Protein AF-A0A9E2RAQ2-F1 (afdb_monomer_lite)

pLDDT: mean 89.14, std 7.23, range [61.28, 96.88]

Secondary structure (DSSP, 8-state):
--HHHHHHHHHHHHSPPPTT---TTSGGG-SS-----HHHHHHHHHHHHHHHHHS--SSPBTTTBS--HHHHHHHHHHHHHHHHTT-----

Foldseek 3Di:
DDPVLVVVLVCLLPDADDQPQACPPDVVSDPPDDDDDPVVVVVVVVVVVVVLVPDADPDADPRNGDDDSSSRVSNVVSVVNRVCSPDDDDD

Structure (mmCIF, N/CA/C/O backbone):
data_AF-A0A9E2RAQ2-F1
#
_entry.id   AF-A0A9E2RAQ2-F1
#
loop_
_atom_site.group_PDB
_atom_site.id
_atom_site.type_symbol
_atom_site.label_atom_id
_atom_site.label_alt_id
_atom_site.label_comp_id
_atom_site.label_asym_id
_atom_site.label_entity_id
_atom_site.label_seq_id
_atom_site.pdbx_PDB_ins_code
_atom_site.Cartn_x
_atom_site.Cartn_y
_atom_site.Cartn_z
_atom_site.occupancy
_atom_site.B_iso_or_equiv
_atom_site.auth_seq_id
_atom_site.auth_comp_id
_atom_site.auth_asym_id
_atom_site.auth_atom_id
_atom_site.pdbx_PDB_model_num
ATOM 1 N N . M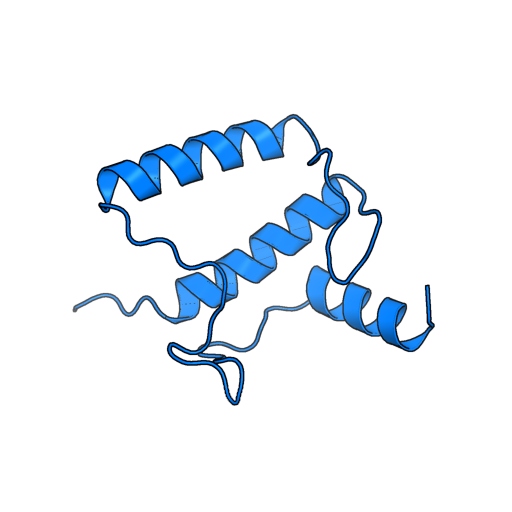ET A 1 1 ? -18.875 -10.896 9.708 1.00 61.28 1 MET A N 1
ATOM 2 C CA . MET A 1 1 ? -17.749 -11.438 8.918 1.00 61.28 1 MET A CA 1
ATOM 3 C C . MET A 1 1 ? -17.500 -12.868 9.361 1.00 61.28 1 MET A C 1
ATOM 5 O O . MET A 1 1 ? -17.333 -13.077 10.562 1.00 61.28 1 MET A O 1
ATOM 9 N N . ASP A 1 2 ? -17.547 -13.807 8.417 1.00 80.75 2 ASP A N 1
ATOM 10 C CA . ASP A 1 2 ? -17.310 -15.243 8.615 1.00 80.75 2 ASP A CA 1
ATOM 11 C C . ASP A 1 2 ? -15.976 -15.523 9.352 1.00 80.75 2 ASP A C 1
ATOM 13 O O . ASP A 1 2 ? -15.024 -14.740 9.250 1.00 80.75 2 ASP A O 1
ATOM 17 N N . ARG A 1 3 ? -15.901 -16.606 10.139 1.00 69.69 3 ARG A N 1
ATOM 18 C CA . ARG A 1 3 ? -14.725 -16.944 10.967 1.00 69.69 3 ARG A CA 1
ATOM 19 C C . ARG A 1 3 ? -13.482 -17.248 10.119 1.00 69.69 3 ARG A C 1
ATOM 21 O O . ARG A 1 3 ? -12.390 -16.825 10.499 1.00 69.69 3 ARG A O 1
ATOM 28 N N . ALA A 1 4 ? -13.643 -17.900 8.969 1.00 73.44 4 ALA A N 1
ATOM 29 C CA . ALA A 1 4 ? -12.564 -18.155 8.019 1.00 73.44 4 ALA A CA 1
ATOM 30 C C . ALA A 1 4 ? -12.077 -16.849 7.377 1.00 73.44 4 ALA A C 1
ATOM 32 O O . ALA A 1 4 ? -10.873 -16.608 7.301 1.0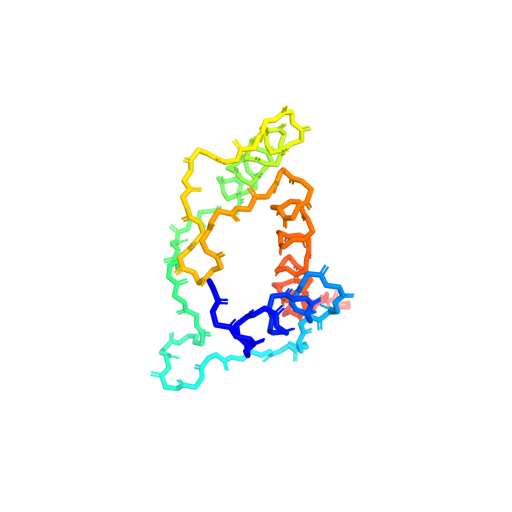0 73.44 4 ALA A O 1
ATOM 33 N N . LEU A 1 5 ? -12.996 -15.942 7.026 1.00 77.00 5 LEU A N 1
ATOM 34 C CA . LEU A 1 5 ? -12.645 -14.626 6.482 1.00 77.00 5 LEU A CA 1
ATOM 35 C C . LEU A 1 5 ? -11.878 -13.770 7.508 1.00 77.00 5 LEU A C 1
ATOM 37 O O . LEU A 1 5 ? -10.934 -13.069 7.145 1.00 77.00 5 LEU A O 1
ATOM 41 N N . LYS A 1 6 ? -12.221 -13.860 8.805 1.00 75.81 6 LYS A N 1
ATOM 42 C CA . LYS A 1 6 ? -11.448 -13.230 9.898 1.00 75.81 6 LYS A CA 1
ATOM 43 C C . LYS A 1 6 ? -10.026 -13.782 9.995 1.00 75.81 6 LYS A C 1
ATOM 45 O O . LYS A 1 6 ? -9.087 -13.001 10.143 1.00 75.81 6 LYS A O 1
ATOM 50 N N . PHE A 1 7 ? -9.862 -15.100 9.905 1.00 75.94 7 PHE A N 1
ATOM 51 C CA . PHE A 1 7 ? -8.544 -15.734 9.936 1.00 75.94 7 PHE A CA 1
ATOM 52 C C . PHE A 1 7 ? -7.697 -15.358 8.710 1.00 75.94 7 PHE A C 1
ATOM 54 O O . PHE A 1 7 ? -6.527 -14.993 8.849 1.00 75.94 7 PHE A O 1
ATOM 61 N N . PHE A 1 8 ? -8.307 -15.357 7.522 1.00 85.88 8 PHE A N 1
ATOM 62 C CA . PHE A 1 8 ? -7.655 -14.944 6.282 1.00 85.88 8 PHE A CA 1
ATOM 63 C C . PHE A 1 8 ? -7.217 -13.474 6.335 1.00 85.88 8 PHE A C 1
ATOM 65 O O . PHE A 1 8 ? -6.059 -13.180 6.051 1.00 85.88 8 PHE A O 1
ATOM 72 N N . LYS A 1 9 ? -8.077 -12.566 6.825 1.00 88.88 9 LYS A N 1
ATOM 73 C CA . LYS A 1 9 ? -7.723 -11.155 7.074 1.00 88.88 9 LYS A CA 1
ATOM 74 C C . LYS A 1 9 ? -6.526 -11.030 8.019 1.00 88.88 9 LYS A C 1
ATOM 76 O O . LYS A 1 9 ? -5.580 -10.310 7.724 1.00 88.88 9 LYS A O 1
ATOM 81 N N . GLY A 1 10 ? -6.552 -11.735 9.152 1.00 86.88 10 GLY A N 1
ATOM 82 C CA . GLY A 1 10 ? -5.457 -11.699 10.123 1.00 86.88 10 GLY A CA 1
ATOM 83 C C . GLY A 1 10 ? -4.127 -12.175 9.536 1.00 86.88 10 GLY A C 1
ATOM 84 O O . GLY A 1 10 ? -3.091 -11.582 9.818 1.00 86.88 10 GLY A O 1
ATOM 85 N N . THR A 1 11 ? -4.166 -13.203 8.689 1.00 86.62 11 THR A N 1
ATOM 86 C CA . THR A 1 11 ? -2.992 -13.720 7.974 1.00 86.62 11 THR A CA 1
ATOM 87 C C . THR A 1 11 ? -2.484 -12.702 6.955 1.00 86.62 11 THR A C 1
ATOM 89 O O . THR A 1 11 ? -1.310 -12.346 6.995 1.00 86.62 11 THR A O 1
ATOM 92 N N . PHE A 1 12 ? -3.376 -12.177 6.111 1.00 89.38 12 PHE A N 1
ATOM 93 C CA . PHE A 1 12 ? -3.067 -11.188 5.078 1.00 89.38 12 PHE A CA 1
ATOM 94 C C . PHE A 1 12 ? -2.432 -9.915 5.641 1.00 89.38 12 PHE A C 1
ATOM 96 O O . PHE A 1 12 ? -1.502 -9.388 5.053 1.00 89.38 12 PHE A O 1
ATOM 103 N N . LEU A 1 13 ? -2.910 -9.424 6.787 1.00 92.94 13 LEU A N 1
ATOM 104 C CA . LEU A 1 13 ? -2.414 -8.180 7.382 1.00 92.94 13 LEU A CA 1
ATOM 105 C C . LEU A 1 13 ? -1.105 -8.343 8.165 1.00 92.94 13 LEU A C 1
ATOM 107 O O . LEU A 1 13 ? -0.449 -7.346 8.452 1.00 92.94 13 LEU A O 1
ATOM 111 N N . LYS A 1 14 ? -0.744 -9.570 8.559 1.00 91.19 14 LYS A N 1
ATOM 112 C CA . LYS A 1 14 ? 0.390 -9.827 9.468 1.00 91.19 14 LYS A CA 1
ATOM 113 C C . LYS A 1 14 ? 1.535 -10.605 8.835 1.00 91.19 14 LYS A C 1
ATOM 115 O O . LYS A 1 14 ? 2.624 -10.620 9.400 1.00 91.19 14 LYS A O 1
ATOM 120 N N . ARG A 1 15 ? 1.304 -11.294 7.718 1.00 89.06 15 ARG A N 1
ATOM 121 C CA . ARG A 1 15 ? 2.306 -12.136 7.056 1.00 89.06 15 ARG A CA 1
ATOM 122 C C . ARG A 1 15 ? 2.579 -11.613 5.654 1.00 89.06 15 ARG A C 1
ATOM 124 O O . ARG A 1 15 ? 1.680 -11.086 5.006 1.00 89.06 15 ARG A O 1
ATOM 131 N N . ALA A 1 16 ? 3.821 -11.777 5.204 1.00 84.38 16 ALA A N 1
ATOM 132 C CA . ALA A 1 16 ? 4.180 -11.522 3.817 1.00 84.38 16 ALA A CA 1
ATOM 133 C C . ALA A 1 16 ? 3.346 -12.413 2.886 1.00 84.38 16 ALA A C 1
ATOM 135 O O . ALA A 1 16 ? 3.065 -13.576 3.203 1.00 84.38 16 ALA A O 1
ATOM 136 N N . LEU A 1 17 ? 2.956 -11.853 1.744 1.00 87.44 17 LEU A N 1
ATOM 137 C CA . LEU A 1 17 ? 2.352 -12.623 0.665 1.00 87.44 17 LEU A CA 1
ATOM 138 C C . LEU A 1 17 ? 3.421 -13.505 -0.001 1.00 87.44 17 LEU A C 1
ATOM 140 O O . LEU A 1 17 ? 4.601 -13.146 0.026 1.00 87.44 17 LEU A O 1
ATOM 144 N N . PRO A 1 18 ? 3.048 -14.658 -0.586 1.00 89.12 18 PRO A N 1
ATOM 145 C CA . PRO A 1 18 ? 4.017 -15.510 -1.263 1.00 89.12 18 PRO A CA 1
ATOM 146 C C . PRO A 1 18 ? 4.696 -14.752 -2.412 1.00 89.12 18 PRO A C 1
ATOM 148 O O . PRO A 1 18 ? 4.020 -14.174 -3.263 1.00 89.12 18 PRO A O 1
ATOM 151 N N . ALA A 1 19 ? 6.029 -14.755 -2.432 1.00 91.00 19 ALA A N 1
ATOM 152 C CA . ALA A 1 19 ? 6.807 -14.147 -3.506 1.00 91.00 19 ALA A CA 1
ATOM 153 C C . ALA A 1 19 ? 6.510 -14.832 -4.849 1.00 91.00 19 ALA A C 1
ATOM 155 O O . ALA A 1 19 ? 6.357 -16.053 -4.905 1.00 91.00 19 ALA A O 1
ATOM 156 N N . GLY A 1 20 ? 6.421 -14.051 -5.926 1.00 90.00 20 GLY A N 1
ATOM 157 C CA . GLY A 1 20 ? 6.149 -14.573 -7.268 1.00 90.00 20 GLY A CA 1
ATOM 158 C C . GLY A 1 20 ? 4.724 -15.104 -7.481 1.00 90.00 20 GLY A C 1
ATOM 159 O O . GLY A 1 20 ? 4.459 -15.761 -8.492 1.00 90.00 20 GLY A O 1
ATOM 160 N N . TYR A 1 21 ? 3.798 -14.857 -6.547 1.00 91.44 21 TYR A N 1
ATOM 161 C CA . TYR A 1 21 ? 2.437 -15.382 -6.633 1.00 91.44 21 TYR A CA 1
ATOM 162 C C . TYR A 1 21 ? 1.659 -14.786 -7.811 1.00 91.44 21 TYR A C 1
ATOM 164 O O . TYR A 1 21 ? 1.404 -13.585 -7.856 1.00 91.44 21 TYR A O 1
ATOM 172 N N . HIS A 1 22 ? 1.214 -15.654 -8.719 1.00 91.06 22 HIS A N 1
ATOM 173 C CA . HIS A 1 22 ? 0.280 -15.326 -9.794 1.00 91.06 22 HIS A CA 1
ATOM 174 C C . HIS A 1 22 ? -1.096 -15.905 -9.466 1.00 91.06 22 HIS A C 1
ATOM 176 O O . HIS A 1 22 ? -1.195 -17.043 -9.006 1.00 91.06 22 HIS A O 1
ATOM 182 N N . ILE A 1 23 ? -2.165 -15.149 -9.725 1.00 89.62 23 ILE A N 1
ATOM 183 C CA . ILE A 1 23 ? -3.532 -15.637 -9.527 1.00 89.62 23 ILE A CA 1
ATOM 184 C C . ILE A 1 23 ? -3.831 -16.722 -10.579 1.00 89.62 23 ILE A C 1
ATOM 186 O O . ILE A 1 23 ? -3.823 -16.416 -11.775 1.00 89.62 23 ILE A O 1
ATOM 190 N N . PRO A 1 24 ? -4.130 -17.973 -10.173 1.00 92.69 24 PRO A N 1
ATOM 191 C CA . PRO A 1 24 ? -4.423 -19.045 -11.118 1.00 92.69 24 PRO A CA 1
ATOM 192 C C . PRO A 1 24 ? -5.626 -18.714 -12.006 1.00 92.69 24 PRO A C 1
ATOM 194 O O . PRO A 1 24 ? -6.653 -18.237 -11.522 1.00 92.69 24 PRO A O 1
ATOM 197 N N . GLY A 1 25 ? -5.499 -18.988 -13.305 1.00 93.06 25 GLY A N 1
ATOM 198 C CA . GLY A 1 25 ? -6.568 -18.767 -14.283 1.00 93.06 25 GLY A CA 1
ATOM 199 C C . GLY A 1 25 ? -6.801 -17.304 -14.677 1.00 93.06 25 GLY A C 1
ATOM 200 O O . GLY A 1 25 ? -7.800 -17.025 -15.334 1.00 93.06 25 GLY A O 1
ATOM 201 N N . ILE A 1 26 ? -5.916 -16.375 -14.293 1.00 91.31 26 ILE A N 1
ATOM 202 C CA . ILE A 1 26 ? -5.966 -14.966 -14.705 1.00 91.31 26 ILE A CA 1
ATOM 203 C C . ILE A 1 26 ? -4.786 -14.657 -15.626 1.00 91.31 26 ILE A C 1
ATOM 205 O O . ILE A 1 26 ? -3.633 -14.890 -15.263 1.00 91.31 26 ILE A O 1
ATOM 209 N N . GLU A 1 27 ? -5.073 -14.118 -16.810 1.00 87.44 27 GLU A N 1
ATOM 210 C CA . GLU A 1 27 ? -4.054 -13.639 -17.748 1.00 87.44 27 GLU A CA 1
ATOM 211 C C . GLU A 1 27 ? -3.180 -12.556 -17.094 1.00 87.44 27 GLU A C 1
ATOM 213 O O . GLU A 1 27 ? -3.681 -11.676 -16.394 1.00 87.44 27 GLU A O 1
ATOM 218 N N . GLY A 1 28 ? -1.856 -12.670 -17.234 1.00 84.75 28 GLY A N 1
ATOM 219 C CA . GLY A 1 28 ? -0.896 -11.816 -16.521 1.00 84.75 28 GLY A CA 1
ATOM 220 C C . GLY A 1 28 ? -0.840 -12.036 -15.000 1.00 84.75 28 GLY A C 1
ATOM 221 O O . GLY A 1 28 ? -0.089 -11.356 -14.309 1.00 84.75 28 GLY A O 1
ATOM 222 N N . GLY A 1 29 ? -1.624 -12.974 -14.454 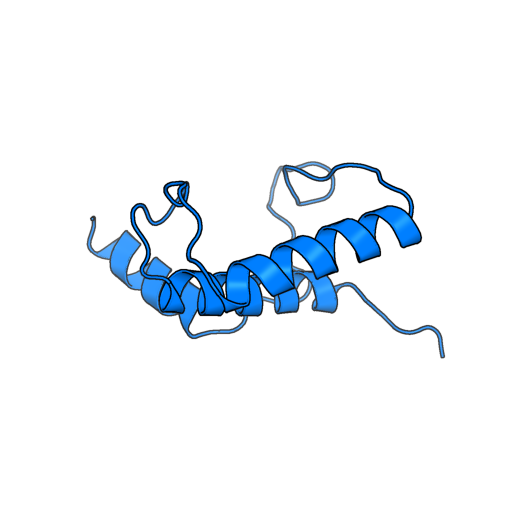1.00 88.44 29 GLY A N 1
ATOM 223 C CA . GLY A 1 29 ? -1.630 -13.345 -13.037 1.00 88.44 29 GLY A CA 1
ATOM 224 C C . GLY A 1 29 ? -2.168 -12.281 -12.081 1.00 88.44 29 GLY A C 1
ATOM 225 O O . GLY A 1 29 ? -2.060 -12.465 -10.870 1.00 88.44 29 GLY A O 1
ATOM 226 N N . THR A 1 30 ? -2.750 -11.189 -12.584 1.00 87.62 30 THR A N 1
ATOM 227 C CA . THR A 1 30 ? -3.267 -10.077 -11.777 1.00 87.62 30 THR A CA 1
ATOM 228 C C . THR A 1 30 ? -4.491 -9.425 -12.424 1.00 87.62 30 THR A C 1
ATOM 230 O O . THR A 1 30 ? -4.767 -9.612 -13.604 1.00 87.62 30 THR A O 1
ATOM 233 N N . LYS A 1 31 ? -5.254 -8.656 -11.646 1.00 84.94 31 LYS A N 1
ATOM 234 C CA . LYS A 1 31 ? -6.394 -7.856 -12.121 1.00 84.94 31 LYS A CA 1
ATOM 235 C C . LYS A 1 31 ? -6.131 -6.378 -11.846 1.00 84.94 31 LYS A C 1
ATOM 237 O O . LYS A 1 31 ? -5.324 -6.050 -10.985 1.00 84.94 31 LYS A O 1
ATOM 242 N N . ALA A 1 32 ? -6.863 -5.500 -12.533 1.00 79.00 32 ALA A N 1
ATOM 243 C CA . ALA A 1 32 ? -6.772 -4.044 -12.362 1.00 79.00 32 ALA A CA 1
ATOM 244 C C . ALA A 1 32 ? -5.375 -3.454 -12.650 1.00 79.00 32 ALA A C 1
ATOM 246 O O . ALA A 1 32 ? -5.008 -2.413 -12.107 1.00 79.00 32 ALA A O 1
ATOM 247 N N . ALA A 1 33 ? -4.601 -4.109 -13.521 1.00 78.31 33 ALA A N 1
ATOM 248 C CA . ALA A 1 33 ? -3.421 -3.495 -14.108 1.00 78.31 33 ALA A CA 1
ATOM 249 C C . ALA A 1 33 ? -3.864 -2.423 -15.114 1.00 78.31 33 ALA A C 1
ATOM 251 O O . ALA A 1 33 ? -4.738 -2.663 -15.948 1.00 78.31 33 ALA A O 1
ATOM 252 N N . HIS A 1 34 ? -3.259 -1.244 -15.019 1.00 82.94 34 HIS A N 1
ATOM 253 C CA . HIS A 1 34 ? -3.407 -0.173 -15.993 1.00 82.94 34 HIS A CA 1
ATOM 254 C C . HIS A 1 34 ? -2.028 0.125 -16.559 1.00 82.94 34 HIS A C 1
ATOM 256 O O . HIS A 1 34 ? -1.104 0.410 -15.795 1.00 82.94 34 HIS A O 1
ATOM 262 N N . GLU A 1 35 ? -1.892 0.061 -17.878 1.00 86.62 35 GLU A N 1
ATOM 263 C CA . GLU A 1 35 ? -0.658 0.472 -18.535 1.00 86.62 35 GLU A CA 1
ATOM 264 C C . GLU A 1 35 ? -0.493 1.986 -18.384 1.00 86.62 35 GLU A C 1
ATOM 266 O O . GLU A 1 35 ? -1.347 2.772 -18.795 1.00 86.62 35 GLU A O 1
ATOM 271 N N . VAL A 1 36 ? 0.595 2.385 -17.729 1.00 91.75 36 VAL A N 1
ATOM 272 C CA . VAL A 1 36 ? 1.002 3.778 -17.528 1.00 91.75 36 VAL A CA 1
ATOM 273 C C . VAL A 1 36 ? 2.514 3.869 -17.690 1.00 91.75 36 VAL A C 1
ATOM 275 O O . VAL A 1 36 ? 3.231 2.901 -17.427 1.00 91.75 36 VAL A O 1
ATOM 278 N N . GLY A 1 37 ? 3.012 5.035 -18.105 1.00 94.25 37 GLY A N 1
ATOM 279 C CA . GLY A 1 37 ? 4.453 5.287 -18.143 1.00 94.25 37 GLY A CA 1
ATOM 280 C C . GLY A 1 37 ? 5.072 5.243 -16.741 1.00 94.25 37 GLY A C 1
ATOM 281 O O . GLY A 1 37 ? 4.384 5.484 -15.749 1.00 94.25 37 GLY A O 1
ATOM 282 N N . LEU A 1 38 ? 6.378 4.968 -16.647 1.00 90.69 38 LEU A N 1
ATOM 283 C CA . LEU A 1 38 ? 7.083 4.853 -15.362 1.00 90.69 38 LEU A CA 1
ATOM 284 C C . LEU A 1 38 ? 6.926 6.111 -14.493 1.00 90.69 38 LEU A C 1
ATOM 286 O O . LEU A 1 38 ? 6.513 6.008 -13.338 1.00 90.69 38 LEU A O 1
ATOM 290 N N . ASP A 1 39 ? 7.206 7.289 -15.052 1.00 95.75 39 ASP A N 1
ATOM 291 C CA . ASP A 1 39 ? 7.154 8.559 -14.313 1.00 95.75 39 ASP A CA 1
ATOM 292 C C . ASP A 1 39 ? 5.731 8.896 -13.852 1.00 95.75 39 ASP A C 1
ATOM 294 O O . ASP A 1 39 ? 5.502 9.353 -12.725 1.00 95.75 39 ASP A O 1
ATOM 298 N N . GLU A 1 40 ? 4.748 8.615 -14.708 1.00 95.56 40 GLU A N 1
ATOM 299 C CA . GLU A 1 40 ? 3.335 8.780 -14.390 1.00 95.56 40 GLU A CA 1
ATOM 300 C C . GLU A 1 40 ? 2.900 7.820 -13.274 1.00 95.56 40 GLU A C 1
ATOM 302 O O . GLU A 1 40 ? 2.271 8.241 -12.299 1.00 95.56 40 GLU A O 1
ATOM 307 N N . GLY A 1 41 ? 3.270 6.541 -13.376 1.00 92.75 41 GLY A N 1
ATOM 308 C CA . GLY A 1 41 ? 2.998 5.532 -12.358 1.00 92.75 41 GLY A CA 1
ATOM 309 C C . GLY A 1 41 ? 3.626 5.892 -11.012 1.00 92.75 41 GLY A C 1
ATOM 310 O O . GLY A 1 41 ? 2.946 5.847 -9.984 1.00 92.75 41 GLY A O 1
ATOM 311 N N . ALA A 1 42 ? 4.886 6.335 -11.014 1.00 93.31 42 ALA A N 1
ATOM 312 C CA . ALA A 1 42 ? 5.591 6.781 -9.816 1.00 93.31 42 ALA A CA 1
ATOM 313 C C . ALA A 1 42 ? 4.902 7.992 -9.168 1.00 93.31 42 ALA A C 1
ATOM 315 O O . ALA A 1 42 ? 4.657 7.998 -7.959 1.00 93.31 42 ALA A O 1
ATOM 316 N N . THR A 1 43 ? 4.508 8.983 -9.972 1.00 96.88 43 THR A N 1
ATOM 317 C CA . THR A 1 43 ? 3.794 10.178 -9.497 1.00 96.88 43 THR A CA 1
ATOM 318 C C . THR A 1 43 ? 2.457 9.814 -8.853 1.00 96.88 43 THR A C 1
ATOM 320 O O . THR A 1 43 ? 2.164 10.248 -7.734 1.00 96.88 43 THR A O 1
ATOM 323 N N . ARG A 1 44 ? 1.663 8.963 -9.519 1.00 94.38 44 ARG A N 1
ATOM 324 C CA . ARG A 1 44 ? 0.378 8.469 -9.000 1.00 94.38 44 ARG A CA 1
ATOM 325 C C . ARG A 1 44 ? 0.567 7.695 -7.692 1.00 94.38 44 ARG A C 1
ATOM 327 O O . ARG A 1 44 ? -0.143 7.953 -6.721 1.00 94.38 44 ARG A O 1
ATOM 334 N N . CYS A 1 45 ? 1.549 6.793 -7.640 1.00 91.94 45 CYS A N 1
ATOM 335 C CA . CYS A 1 45 ? 1.845 5.989 -6.456 1.00 91.94 45 CYS A CA 1
ATOM 336 C C . CYS A 1 45 ? 2.246 6.860 -5.255 1.00 91.94 45 CYS A C 1
ATOM 338 O O . CYS A 1 45 ? 1.693 6.707 -4.166 1.00 91.94 45 CYS A O 1
ATOM 340 N N . LEU A 1 46 ? 3.168 7.809 -5.446 1.00 94.88 46 LEU A N 1
ATOM 341 C CA . LEU A 1 46 ? 3.637 8.696 -4.377 1.00 94.88 46 LEU A CA 1
ATOM 342 C C . LEU A 1 46 ? 2.530 9.621 -3.861 1.00 94.88 46 LEU A C 1
ATOM 344 O O . LEU A 1 46 ? 2.433 9.850 -2.654 1.00 94.88 46 LEU A O 1
ATOM 348 N N . HIS A 1 47 ? 1.678 10.134 -4.752 1.00 95.69 47 HIS A N 1
ATOM 349 C CA . HIS A 1 47 ? 0.513 10.925 -4.364 1.00 95.69 47 HIS A CA 1
ATOM 350 C C . HIS A 1 47 ? -0.432 10.122 -3.455 1.00 95.69 47 HIS A C 1
ATOM 352 O O . HIS A 1 47 ? -0.787 10.582 -2.367 1.00 95.69 47 HIS A O 1
ATOM 358 N N . LEU A 1 48 ? -0.793 8.902 -3.865 1.00 93.25 48 LEU A N 1
ATOM 359 C CA . LEU A 1 48 ? -1.696 8.040 -3.101 1.00 93.25 48 LEU A CA 1
ATOM 360 C C . LEU A 1 48 ? -1.085 7.584 -1.773 1.00 93.25 48 LEU A C 1
ATOM 362 O O . LEU A 1 48 ? -1.797 7.545 -0.772 1.00 93.25 48 LEU A O 1
ATOM 366 N N . TRP A 1 49 ? 0.221 7.304 -1.733 1.00 93.56 49 TRP A N 1
ATOM 367 C CA . TRP A 1 49 ? 0.922 6.992 -0.486 1.00 93.56 49 TRP A CA 1
ATOM 368 C C . TRP A 1 49 ? 0.813 8.153 0.500 1.00 93.56 49 TRP A C 1
ATOM 370 O O . TRP A 1 49 ? 0.397 7.954 1.641 1.00 93.56 49 TRP A O 1
ATOM 380 N N . ARG A 1 50 ? 1.155 9.377 0.075 1.00 95.38 50 ARG A N 1
ATOM 381 C CA . ARG A 1 50 ? 1.090 10.566 0.942 1.00 95.38 50 ARG A CA 1
ATOM 382 C C . ARG A 1 50 ? -0.310 10.767 1.514 1.00 95.38 50 ARG A C 1
ATOM 384 O O . ARG A 1 50 ? -0.433 11.043 2.701 1.00 95.38 50 ARG A O 1
ATOM 391 N N . ARG A 1 51 ? -1.347 10.553 0.699 1.00 95.31 51 ARG A N 1
ATOM 392 C CA . ARG A 1 51 ? -2.742 10.600 1.150 1.00 95.31 51 ARG A CA 1
ATOM 393 C C . ARG A 1 51 ? -3.053 9.499 2.166 1.00 95.31 51 ARG A C 1
ATOM 395 O O . ARG A 1 51 ? -3.590 9.780 3.231 1.00 95.31 51 ARG A O 1
ATOM 402 N N . LEU A 1 52 ? -2.657 8.257 1.880 1.00 94.44 52 LEU A N 1
ATOM 403 C CA . LEU A 1 52 ? -2.847 7.126 2.792 1.00 94.44 52 LEU A CA 1
ATOM 404 C C . LEU A 1 52 ? -2.128 7.332 4.132 1.00 94.44 52 LEU A C 1
ATOM 406 O O . LEU A 1 52 ? -2.566 6.784 5.134 1.00 94.44 52 LEU A O 1
ATOM 410 N N . ALA A 1 53 ? -1.047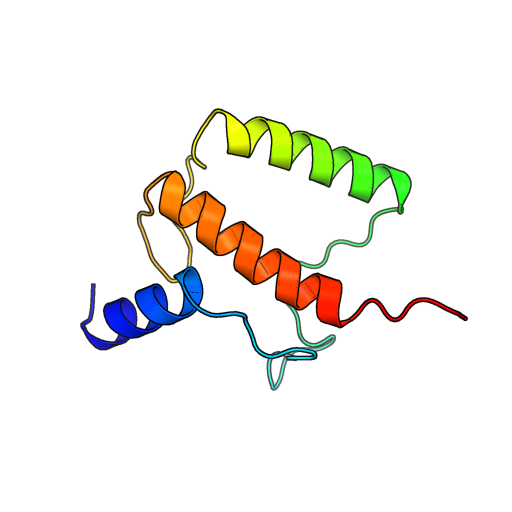 8.109 4.188 1.00 93.50 53 ALA A N 1
ATOM 411 C CA . ALA A 1 53 ? -0.365 8.407 5.445 1.00 93.50 53 ALA A CA 1
ATOM 412 C C . ALA A 1 53 ? -1.192 9.313 6.378 1.00 93.50 53 ALA A C 1
ATOM 414 O O . ALA A 1 53 ? -1.025 9.235 7.593 1.00 93.50 53 ALA A O 1
ATOM 415 N N . THR A 1 54 ? -2.087 10.145 5.837 1.00 96.12 54 THR A N 1
ATOM 416 C CA . THR A 1 54 ? -2.860 11.126 6.617 1.00 96.12 54 THR A CA 1
ATOM 417 C C . THR A 1 54 ? -4.323 10.741 6.796 1.00 96.12 54 THR A C 1
ATOM 419 O O . THR A 1 54 ? -4.917 11.092 7.810 1.00 96.12 54 THR A O 1
ATOM 422 N N . GLU A 1 55 ? -4.911 10.004 5.852 1.00 95.00 55 GLU A N 1
ATOM 423 C CA . GLU A 1 55 ? -6.331 9.644 5.882 1.00 95.00 55 GLU A CA 1
ATOM 424 C C . GLU A 1 55 ? -6.600 8.206 5.402 1.00 95.00 55 GLU A C 1
ATOM 426 O O . GLU A 1 55 ? -5.911 7.693 4.512 1.00 95.00 55 GLU A O 1
ATOM 431 N N . PRO A 1 56 ? -7.612 7.521 5.969 1.00 94.12 56 PRO A N 1
ATOM 432 C CA . PRO A 1 56 ? -8.016 6.211 5.486 1.00 94.12 56 PRO A CA 1
ATOM 433 C C . PRO A 1 56 ? -8.760 6.311 4.144 1.00 94.12 56 PRO A C 1
ATOM 435 O O . PRO A 1 56 ? -9.491 7.274 3.906 1.00 94.12 56 PRO A O 1
ATOM 438 N N . PRO A 1 57 ? -8.677 5.279 3.287 1.00 94.12 57 PRO A N 1
ATOM 439 C CA . PRO A 1 57 ? -9.569 5.142 2.144 1.00 94.12 57 PRO A CA 1
ATOM 440 C C . PRO A 1 57 ? -11.047 5.227 2.556 1.00 94.12 57 PRO A C 1
ATOM 442 O O . PRO A 1 57 ? -11.467 4.614 3.539 1.00 94.12 57 PRO A O 1
ATOM 445 N N . THR A 1 58 ? -11.844 5.947 1.765 1.00 92.56 58 THR A N 1
ATOM 446 C CA . THR A 1 58 ? -13.301 6.081 1.951 1.00 92.56 58 THR A CA 1
ATOM 447 C C . THR A 1 58 ? -14.084 4.861 1.459 1.00 92.56 58 THR A C 1
ATOM 449 O O . THR A 1 58 ? -15.259 4.699 1.780 1.00 92.56 58 THR A O 1
ATOM 452 N N . LEU A 1 59 ? -13.433 3.997 0.680 1.00 90.62 59 LEU A N 1
ATOM 453 C CA . LEU A 1 59 ? -14.024 2.808 0.079 1.00 90.62 59 LEU A CA 1
ATOM 454 C C . LEU A 1 59 ? -13.991 1.612 1.036 1.00 90.62 59 LEU A C 1
ATOM 456 O O . LEU A 1 59 ? -13.142 1.502 1.922 1.00 90.62 59 LEU A O 1
ATOM 460 N N . ILE A 1 60 ? -14.908 0.674 0.812 1.00 93.38 60 ILE A N 1
ATOM 461 C CA . ILE A 1 60 ? -14.931 -0.620 1.495 1.00 93.38 60 ILE A CA 1
ATOM 462 C C . ILE A 1 60 ? -13.954 -1.562 0.781 1.00 93.38 60 ILE A C 1
ATOM 464 O O . ILE A 1 60 ? -13.953 -1.640 -0.447 1.00 93.38 60 ILE A O 1
ATOM 468 N N . HIS A 1 61 ? -13.133 -2.303 1.533 1.00 90.44 61 HIS A N 1
ATOM 469 C CA . HIS A 1 61 ? -12.232 -3.284 0.935 1.00 90.44 61 HIS A CA 1
ATOM 470 C C . HIS A 1 61 ? -13.049 -4.429 0.307 1.00 90.44 61 HIS A C 1
ATOM 472 O O . HIS A 1 61 ? -13.867 -5.030 1.009 1.00 90.44 61 HIS A O 1
ATOM 478 N N . PRO A 1 62 ? -12.799 -4.816 -0.960 1.00 86.12 62 PRO A N 1
ATOM 479 C CA . PRO A 1 62 ? -13.655 -5.756 -1.696 1.00 86.12 62 PRO A CA 1
ATOM 480 C C . PRO A 1 62 ? -13.763 -7.140 -1.037 1.00 86.12 62 PRO A C 1
ATOM 482 O O . PRO A 1 62 ? -14.816 -7.762 -1.074 1.00 86.12 62 PRO A O 1
ATOM 485 N N . ILE A 1 63 ? -12.682 -7.611 -0.404 1.00 88.19 63 ILE A N 1
ATOM 486 C CA . ILE A 1 63 ? -12.642 -8.909 0.297 1.00 88.19 63 ILE A CA 1
ATOM 487 C C . ILE A 1 63 ? -12.956 -8.781 1.800 1.00 88.19 63 ILE A C 1
ATOM 489 O O . ILE A 1 63 ? -13.730 -9.561 2.348 1.00 88.19 63 ILE A O 1
ATOM 493 N N . PHE A 1 64 ? -12.344 -7.815 2.493 1.00 90.88 64 PHE A N 1
ATOM 494 C CA . PHE A 1 64 ? -12.358 -7.732 3.959 1.00 90.88 64 PHE A CA 1
ATOM 495 C C . PHE A 1 64 ? -13.385 -6.762 4.549 1.00 90.88 64 PHE A C 1
ATOM 497 O O . PHE A 1 64 ? -13.481 -6.648 5.773 1.00 90.88 64 PHE A O 1
ATOM 504 N N . GLY A 1 65 ? -14.155 -6.065 3.715 1.00 91.62 65 GLY A N 1
ATOM 505 C CA . GLY A 1 65 ? -15.144 -5.106 4.181 1.00 91.62 65 GLY A CA 1
ATOM 506 C C . GLY A 1 65 ? -14.509 -3.850 4.787 1.00 91.62 65 GLY A C 1
ATOM 507 O O . GLY A 1 65 ? -13.526 -3.313 4.276 1.00 91.62 65 GLY A O 1
ATOM 508 N N . LYS A 1 66 ? -15.099 -3.344 5.875 1.00 92.94 66 LYS A N 1
ATOM 509 C CA . LYS A 1 66 ? -14.600 -2.151 6.572 1.00 92.94 66 LYS A CA 1
ATOM 510 C C . LYS A 1 66 ? -13.261 -2.460 7.245 1.00 92.94 66 LYS A C 1
ATOM 512 O O . LYS A 1 66 ? -13.167 -3.378 8.062 1.00 92.94 66 LYS A O 1
ATOM 517 N N . LEU A 1 67 ? -12.253 -1.660 6.919 1.00 94.44 67 LEU A N 1
ATOM 518 C CA . LEU A 1 67 ? -10.929 -1.709 7.527 1.00 94.44 67 LEU A CA 1
ATOM 519 C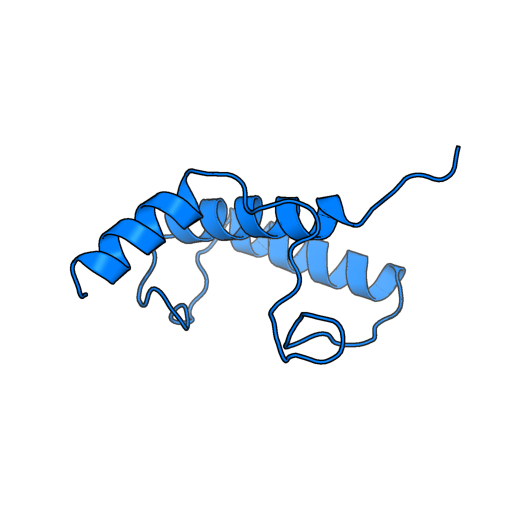 C . LEU A 1 67 ? -10.676 -0.441 8.340 1.00 94.44 67 LEU A C 1
ATOM 521 O O . LEU A 1 67 ? -11.164 0.636 7.991 1.00 94.44 67 LEU A O 1
ATOM 525 N N . THR A 1 68 ? -9.911 -0.562 9.423 1.00 95.31 68 THR A N 1
ATOM 526 C CA . THR A 1 68 ? -9.338 0.618 10.082 1.00 95.31 68 THR A CA 1
ATOM 527 C C . THR A 1 68 ? -8.230 1.215 9.215 1.00 95.31 68 THR A C 1
ATOM 529 O O . THR A 1 68 ? -7.705 0.564 8.312 1.00 95.31 68 THR A O 1
ATOM 532 N N . HIS A 1 69 ? -7.829 2.453 9.503 1.00 96.56 69 HIS A N 1
ATOM 533 C CA . HIS A 1 69 ? -6.704 3.087 8.811 1.00 96.56 69 HIS A CA 1
ATOM 534 C C . HIS A 1 69 ? -5.413 2.261 8.911 1.00 96.56 69 HIS A C 1
ATOM 536 O O . HIS A 1 69 ? -4.729 2.050 7.915 1.00 96.56 69 HIS A O 1
ATOM 542 N N . GLN A 1 70 ? -5.133 1.700 10.090 1.00 95.81 70 GLN A N 1
ATOM 543 C CA . GLN A 1 70 ? -3.959 0.853 10.312 1.00 95.81 70 GLN A CA 1
ATOM 544 C C . GLN A 1 70 ? -4.034 -0.467 9.539 1.00 95.81 70 GLN A C 1
ATOM 546 O O . GLN A 1 70 ? -3.034 -0.923 8.994 1.00 95.81 70 GLN A O 1
ATOM 551 N N . GLU A 1 71 ? -5.220 -1.068 9.437 1.00 95.69 71 GLU A N 1
ATOM 552 C CA . GLU A 1 71 ? -5.414 -2.268 8.619 1.00 95.69 71 GLU A CA 1
ATOM 553 C C . GLU A 1 71 ? -5.241 -1.965 7.127 1.00 95.69 71 GLU A C 1
ATOM 555 O O . GLU A 1 71 ? -4.663 -2.772 6.403 1.00 95.69 71 GLU A O 1
ATOM 560 N N . TRP A 1 72 ? -5.682 -0.790 6.670 1.00 95.94 72 TRP A N 1
ATOM 561 C CA . TRP A 1 72 ? -5.409 -0.327 5.313 1.00 95.94 72 TRP A CA 1
ATOM 562 C C . TRP A 1 72 ? -3.912 -0.165 5.057 1.00 95.94 72 TRP A C 1
ATOM 564 O O . TRP A 1 72 ? -3.426 -0.675 4.051 1.00 95.94 72 TRP A O 1
ATOM 574 N N . ILE A 1 73 ? -3.175 0.494 5.954 1.00 95.38 73 ILE A N 1
ATOM 575 C CA . ILE A 1 73 ? -1.719 0.660 5.830 1.00 95.38 73 ILE A CA 1
ATOM 576 C C . ILE A 1 73 ? -1.030 -0.709 5.791 1.00 95.38 73 ILE A C 1
ATOM 578 O O . ILE A 1 73 ? -0.282 -0.994 4.858 1.00 95.38 73 ILE A O 1
ATOM 582 N N . ALA A 1 74 ? -1.327 -1.585 6.754 1.00 94.94 74 ALA A N 1
ATOM 583 C CA . ALA A 1 74 ? -0.737 -2.919 6.820 1.00 94.94 74 ALA A CA 1
ATOM 584 C C . ALA A 1 74 ? -1.015 -3.728 5.544 1.00 94.94 74 ALA A C 1
ATOM 586 O O . ALA A 1 74 ? -0.092 -4.305 4.971 1.00 94.94 74 ALA A O 1
ATOM 587 N N . GLY A 1 75 ? -2.259 -3.715 5.057 1.00 94.19 75 GLY A N 1
ATOM 588 C CA . GLY A 1 75 ? -2.644 -4.403 3.827 1.00 94.19 75 GLY A CA 1
ATOM 589 C C . GLY A 1 75 ? -1.901 -3.891 2.593 1.00 94.19 75 GLY A C 1
ATOM 5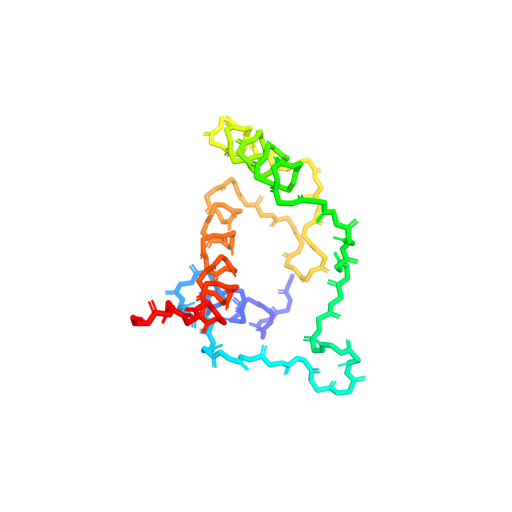90 O O . GLY A 1 75 ? -1.394 -4.697 1.818 1.00 94.19 75 GLY A O 1
ATOM 591 N N . HIS A 1 76 ? -1.772 -2.570 2.432 1.00 93.38 76 HIS A N 1
ATOM 592 C CA . HIS A 1 76 ? -1.017 -1.990 1.317 1.00 93.38 76 HIS A CA 1
ATOM 593 C C . HIS A 1 76 ? 0.473 -2.331 1.389 1.00 93.38 76 HIS A C 1
ATOM 595 O O . HIS A 1 76 ? 1.060 -2.649 0.361 1.00 93.38 76 HIS A O 1
ATOM 601 N N . LEU A 1 77 ? 1.079 -2.338 2.580 1.00 93.50 77 LEU A N 1
ATOM 602 C CA . LEU A 1 77 ? 2.483 -2.728 2.743 1.00 93.50 77 LEU A CA 1
ATOM 603 C C . LEU A 1 77 ? 2.710 -4.203 2.386 1.00 93.50 77 LEU A C 1
ATOM 605 O O . LEU A 1 77 ? 3.636 -4.510 1.642 1.00 93.50 77 LEU A O 1
ATOM 609 N N . ARG A 1 78 ? 1.850 -5.119 2.858 1.00 94.06 78 ARG A N 1
ATOM 610 C CA . ARG A 1 78 ? 1.938 -6.546 2.490 1.00 94.06 78 ARG A CA 1
ATOM 611 C C . ARG A 1 78 ? 1.712 -6.767 0.991 1.00 94.06 78 ARG A C 1
ATOM 613 O O . ARG A 1 78 ? 2.349 -7.629 0.393 1.00 94.06 78 ARG A O 1
ATOM 620 N N . HIS A 1 79 ? 0.834 -5.979 0.371 1.00 91.69 79 HIS A N 1
ATOM 621 C CA . HIS A 1 79 ? 0.598 -6.036 -1.072 1.00 91.69 79 HIS A CA 1
ATOM 622 C C . HIS A 1 79 ? 1.780 -5.474 -1.879 1.00 91.69 79 HIS A C 1
ATOM 624 O O . HIS A 1 79 ? 2.161 -6.049 -2.895 1.00 91.69 79 HIS A O 1
ATOM 630 N N . ALA A 1 80 ? 2.411 -4.397 -1.407 1.00 91.38 80 ALA A N 1
ATOM 631 C CA . ALA A 1 80 ? 3.612 -3.846 -2.025 1.00 91.38 80 ALA A CA 1
ATOM 632 C C . ALA A 1 80 ? 4.766 -4.861 -2.024 1.00 91.38 80 ALA A C 1
ATOM 634 O O . ALA A 1 80 ? 5.459 -4.984 -3.028 1.00 91.38 80 ALA A O 1
ATOM 635 N N . GLU A 1 81 ? 4.933 -5.643 -0.951 1.00 91.94 81 GLU A N 1
ATOM 636 C CA . GLU A 1 81 ? 5.931 -6.725 -0.898 1.00 91.94 81 GLU A CA 1
ATOM 637 C C . GLU A 1 81 ? 5.731 -7.768 -2.006 1.00 91.94 81 GLU A C 1
ATOM 639 O O . GLU A 1 81 ? 6.706 -8.179 -2.634 1.00 91.94 81 GLU A O 1
ATOM 644 N N . LEU A 1 82 ? 4.482 -8.158 -2.298 1.00 91.25 82 LEU A N 1
ATOM 645 C CA . LEU A 1 82 ? 4.182 -9.046 -3.427 1.00 91.25 82 LEU A CA 1
ATOM 646 C C . LEU A 1 82 ? 4.652 -8.428 -4.746 1.00 91.25 82 LEU A C 1
ATOM 648 O O . LEU A 1 82 ? 5.354 -9.087 -5.508 1.00 91.25 82 LEU A O 1
ATOM 652 N N . HIS A 1 83 ? 4.305 -7.168 -5.011 1.00 89.88 83 HIS A N 1
ATOM 653 C CA . HIS A 1 83 ? 4.703 -6.505 -6.254 1.00 89.88 83 HIS A CA 1
ATOM 654 C C . HIS A 1 83 ? 6.222 -6.362 -6.384 1.00 89.88 83 HIS A C 1
ATOM 656 O O . HIS A 1 83 ? 6.778 -6.635 -7.445 1.00 89.88 83 HIS A O 1
ATOM 662 N N . LEU A 1 84 ? 6.902 -6.001 -5.297 1.00 89.81 84 LEU A N 1
ATOM 663 C CA . LEU A 1 84 ? 8.358 -5.886 -5.273 1.00 89.81 84 LEU A CA 1
ATOM 664 C C . LEU A 1 84 ? 9.056 -7.242 -5.426 1.00 89.81 84 LEU A C 1
ATOM 666 O O . LEU A 1 84 ? 10.179 -7.278 -5.914 1.00 89.81 84 LEU A O 1
ATOM 670 N N . SER A 1 85 ? 8.396 -8.358 -5.096 1.00 91.62 85 SER A N 1
ATOM 671 C CA . SER A 1 85 ? 8.966 -9.697 -5.296 1.00 91.62 85 SER A CA 1
ATOM 672 C C . SER A 1 85 ? 9.207 -10.063 -6.767 1.00 91.62 85 SER A C 1
ATOM 674 O O . SER A 1 85 ? 10.004 -10.956 -7.045 1.00 91.62 85 SER A O 1
ATOM 676 N N . PHE A 1 86 ? 8.558 -9.368 -7.709 1.00 90.00 86 PHE A N 1
ATOM 677 C CA . PHE A 1 86 ? 8.793 -9.528 -9.148 1.00 90.00 86 PHE A CA 1
ATOM 678 C C . PHE A 1 86 ? 9.946 -8.666 -9.668 1.00 90.00 86 PHE A C 1
ATOM 680 O O . PHE A 1 86 ? 10.412 -8.870 -10.790 1.00 90.00 86 PHE A O 1
ATOM 687 N N . TYR A 1 87 ? 10.405 -7.691 -8.880 1.00 87.25 87 TYR A N 1
ATOM 688 C CA . TYR A 1 87 ? 11.513 -6.836 -9.266 1.00 87.25 87 TYR A CA 1
ATOM 689 C C . TYR A 1 87 ? 12.836 -7.566 -9.023 1.00 87.25 87 TYR A C 1
ATOM 691 O O . TYR A 1 87 ? 13.300 -7.688 -7.891 1.00 87.25 87 TYR A O 1
ATOM 699 N N . VAL A 1 88 ? 13.453 -8.038 -10.104 1.00 81.81 88 VAL A N 1
ATOM 700 C CA . VAL A 1 88 ? 14.809 -8.593 -10.088 1.00 81.81 88 VAL A CA 1
ATOM 701 C C . VAL A 1 88 ? 15.757 -7.507 -10.605 1.00 81.81 88 VAL A C 1
ATOM 703 O O . VAL A 1 88 ? 15.685 -7.172 -11.791 1.00 81.81 88 VAL A O 1
ATOM 706 N N . PRO A 1 89 ? 16.622 -6.916 -9.756 1.00 76.44 89 PRO A N 1
ATOM 707 C CA . PRO A 1 89 ? 17.612 -5.948 -10.213 1.00 76.44 89 PRO A CA 1
ATOM 708 C C . PRO A 1 89 ? 18.500 -6.590 -11.281 1.00 76.44 89 PRO A C 1
ATOM 710 O O . PRO A 1 89 ? 18.967 -7.716 -11.103 1.00 76.44 89 PRO A O 1
ATOM 713 N N . LYS A 1 90 ? 18.752 -5.883 -12.386 1.00 72.88 90 LYS A N 1
ATOM 714 C CA . LYS A 1 90 ? 19.833 -6.283 -13.293 1.00 72.88 90 LYS A CA 1
ATOM 715 C C . LYS A 1 90 ? 21.163 -6.052 -12.569 1.00 72.88 90 LYS A C 1
ATOM 717 O O . LYS A 1 90 ? 21.344 -4.981 -11.991 1.00 72.88 90 LYS A O 1
ATOM 722 N N . ALA A 1 91 ? 22.014 -7.078 -12.560 1.00 61.72 91 ALA A N 1
ATOM 723 C CA . ALA A 1 91 ? 23.385 -7.007 -12.056 1.00 61.72 91 ALA A CA 1
ATOM 724 C C . ALA A 1 91 ? 24.262 -6.113 -12.943 1.00 61.72 91 ALA A C 1
ATOM 726 O O . ALA A 1 91 ? 23.972 -6.039 -14.162 1.00 61.72 91 ALA A O 1
#

Sequence (91 aa):
MDRALKFFKGTFLKRALPAGYHIPGIEGGTKAAHEVGLDEGATRCLHLWRRLATEPPTLIHPIFGKLTHQEWIAGHLRHAELHLSFYVPKA

Radius of gyration: 14.71 Å; chains: 1; bounding box: 41×30×30 Å